Protein AF-A0A2V9P2R3-F1 (afdb_monomer)

pLDDT: mean 75.1, std 14.12, range [46.5, 95.5]

Secondary structure (DSSP, 8-state):
----TT-GGGPPP------------EEEEEEEEEEEEPPSSSPPPEEEEEEEEEEEEEEETTEEEEEEES--GGG----------SSSPPPPPP--

Solvent-accessible surface area (backbone atoms only — not comparable to full-atom values): 6810 Å² total; per-residue (Å²): 141,79,86,67,94,77,57,68,89,75,58,76,86,89,74,86,79,68,90,80,74,82,68,87,43,69,48,78,51,74,50,73,50,76,49,74,53,78,57,94,59,104,56,77,77,46,77,49,72,51,62,35,33,39,37,38,37,40,82,43,102,89,40,73,48,78,49,73,41,72,72,79,71,80,81,69,83,79,62,89,75,77,78,73,91,57,98,65,83,89,83,74,83,84,82,130

Foldseek 3Di:
DDDDPPPCVPDDDDPDPPDPDDPQQKDKFKDKDKDWDDDPDPDDIDIDMDIWIKIWGCPDPVDIDIDIGPDCPVPPVPDPPPPPPDPDDDDDPDDD

Structure (mmCIF, N/CA/C/O backbone):
data_AF-A0A2V9P2R3-F1
#
_entry.id   AF-A0A2V9P2R3-F1
#
loop_
_atom_site.group_PDB
_atom_site.id
_atom_site.type_symbol
_atom_site.label_atom_id
_atom_site.label_alt_id
_atom_site.label_comp_id
_atom_site.label_asym_id
_atom_site.label_entity_id
_atom_site.label_seq_id
_atom_site.pdbx_PDB_ins_code
_atom_site.Cartn_x
_atom_site.Cartn_y
_atom_site.Cartn_z
_atom_site.occupancy
_atom_site.B_iso_or_equiv
_atom_site.auth_seq_id
_atom_site.auth_comp_id
_atom_site.auth_asym_id
_atom_site.auth_atom_id
_atom_site.pdbx_PDB_model_num
ATOM 1 N N . MET A 1 1 ? -45.660 -6.587 -9.286 1.00 46.50 1 MET A N 1
ATOM 2 C CA . MET A 1 1 ? -44.719 -7.031 -8.240 1.00 46.50 1 MET A CA 1
ATOM 3 C C . MET A 1 1 ? -43.384 -6.423 -8.609 1.00 46.50 1 MET A C 1
ATOM 5 O O . MET A 1 1 ? -42.690 -7.006 -9.416 1.00 46.50 1 MET A O 1
ATOM 9 N N . ASP A 1 2 ? -43.088 -5.232 -8.098 1.00 50.72 2 ASP A N 1
ATOM 10 C CA . ASP A 1 2 ? -41.812 -4.552 -8.338 1.00 50.72 2 ASP A CA 1
ATOM 11 C C . ASP A 1 2 ? -41.430 -3.838 -7.045 1.00 50.72 2 ASP A C 1
ATOM 13 O O . ASP A 1 2 ? -41.870 -2.725 -6.765 1.00 50.72 2 ASP A O 1
ATOM 17 N N . SER A 1 3 ? -40.686 -4.529 -6.186 1.00 57.97 3 SER A N 1
ATOM 18 C CA . SER A 1 3 ? -40.041 -3.902 -5.038 1.00 57.97 3 SER A CA 1
ATOM 19 C C . SER A 1 3 ? -38.641 -3.490 -5.471 1.00 57.97 3 SER A C 1
ATOM 21 O O . SER A 1 3 ? -37.690 -4.261 -5.354 1.00 57.97 3 SER A O 1
ATOM 23 N N . PHE A 1 4 ? -38.527 -2.285 -6.022 1.00 62.09 4 PHE A N 1
ATOM 24 C CA . PHE A 1 4 ? -37.230 -1.674 -6.281 1.00 62.09 4 PHE A CA 1
ATOM 25 C C . PHE A 1 4 ? -36.508 -1.429 -4.947 1.00 62.09 4 PHE A C 1
ATOM 27 O O . PHE A 1 4 ? -37.086 -0.888 -4.006 1.00 62.09 4 PHE A O 1
ATOM 34 N N . LEU A 1 5 ? -35.234 -1.824 -4.880 1.00 61.94 5 LEU A N 1
ATOM 35 C CA . LEU A 1 5 ? -34.356 -1.834 -3.696 1.00 61.94 5 LEU A CA 1
ATOM 36 C C . LEU A 1 5 ? -34.062 -0.452 -3.061 1.00 61.94 5 LEU A C 1
ATOM 38 O O . LEU A 1 5 ? -33.219 -0.359 -2.174 1.00 61.94 5 LEU A O 1
ATOM 42 N N . TYR A 1 6 ? -34.729 0.619 -3.494 1.00 62.19 6 TYR A N 1
ATOM 43 C CA . TYR A 1 6 ? -34.444 1.995 -3.070 1.00 62.19 6 TYR A CA 1
ATOM 44 C C . TYR A 1 6 ? -35.374 2.526 -1.970 1.00 62.19 6 TYR A C 1
ATOM 46 O O . TYR A 1 6 ? -35.120 3.599 -1.425 1.00 62.19 6 TYR A O 1
ATOM 54 N N . ASP A 1 7 ? -36.434 1.797 -1.612 1.00 71.25 7 ASP A N 1
ATOM 55 C CA . ASP A 1 7 ? -37.347 2.211 -0.545 1.00 71.25 7 ASP A CA 1
ATOM 56 C C . ASP A 1 7 ? -36.850 1.731 0.830 1.00 71.25 7 ASP A C 1
ATOM 58 O O . ASP A 1 7 ? -37.241 0.677 1.338 1.00 71.25 7 ASP A O 1
ATOM 62 N N . LEU A 1 8 ? -35.973 2.532 1.444 1.00 70.31 8 LEU A N 1
ATOM 63 C CA . LEU A 1 8 ? -35.438 2.284 2.789 1.00 70.31 8 LEU A CA 1
ATOM 64 C C . LEU A 1 8 ? -36.532 2.230 3.871 1.00 70.31 8 LEU A C 1
ATOM 66 O O . LEU A 1 8 ? -36.287 1.683 4.943 1.00 70.31 8 LEU A O 1
ATOM 70 N N . SER A 1 9 ? -37.743 2.741 3.608 1.00 76.06 9 SER A N 1
ATOM 71 C CA . SER A 1 9 ? -38.854 2.697 4.570 1.00 76.06 9 SER A CA 1
ATOM 72 C C . SER A 1 9 ? -39.434 1.290 4.763 1.00 76.06 9 SER A C 1
ATOM 74 O O . SER A 1 9 ? -40.041 1.005 5.794 1.00 76.06 9 SER A O 1
ATOM 76 N N . ARG A 1 10 ? -39.208 0.392 3.794 1.00 73.88 10 ARG A N 1
ATOM 77 C CA . ARG A 1 10 ? -39.589 -1.029 3.857 1.00 73.88 10 ARG A CA 1
ATOM 78 C C . ARG A 1 10 ? -38.435 -1.941 4.265 1.00 73.88 10 ARG A C 1
ATOM 80 O O . ARG A 1 10 ? -38.622 -3.155 4.341 1.00 73.88 10 ARG A O 1
ATOM 87 N N . ALA A 1 11 ? -37.247 -1.386 4.503 1.00 76.75 11 ALA A N 1
ATOM 88 C CA . ALA A 1 11 ? -36.108 -2.167 4.953 1.00 76.75 11 ALA A CA 1
ATOM 89 C C . ALA A 1 11 ? -36.372 -2.710 6.370 1.00 76.75 11 ALA A C 1
ATOM 91 O O . ALA A 1 11 ? -36.753 -1.976 7.281 1.00 76.75 11 ALA A O 1
ATOM 92 N N . GLY A 1 12 ? -36.196 -4.020 6.552 1.00 80.00 12 GLY A N 1
ATOM 93 C CA . GLY A 1 12 ? -36.350 -4.674 7.850 1.00 80.00 12 GLY A CA 1
ATOM 94 C C . GLY A 1 12 ? -35.237 -4.299 8.833 1.00 80.00 12 GLY A C 1
ATOM 95 O O . GLY A 1 12 ? -34.148 -3.875 8.445 1.00 80.00 12 GLY A O 1
ATOM 96 N N . ARG A 1 13 ? -35.491 -4.486 10.132 1.00 77.62 13 ARG A N 1
ATOM 97 C CA . ARG A 1 13 ? -34.478 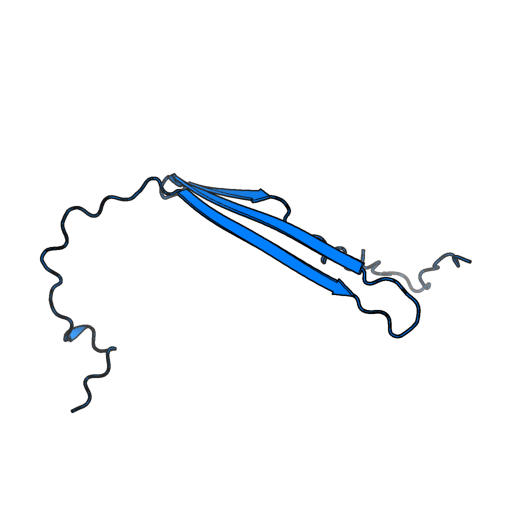-4.278 11.173 1.00 77.62 13 ARG A CA 1
ATOM 98 C C . ARG A 1 13 ? -33.427 -5.386 11.103 1.00 77.62 13 ARG A C 1
ATOM 100 O O . ARG A 1 13 ? -33.756 -6.557 11.268 1.00 77.62 13 ARG A O 1
ATOM 107 N N . LEU A 1 14 ? -32.164 -5.011 10.920 1.00 81.44 14 LEU A N 1
ATOM 108 C CA . LEU A 1 14 ? -31.039 -5.939 10.997 1.00 81.44 14 LEU A CA 1
ATOM 109 C C . LEU A 1 14 ? -30.818 -6.342 12.466 1.00 81.44 14 LEU A C 1
ATOM 111 O O . LEU A 1 14 ? -30.450 -5.516 13.300 1.00 81.44 14 LEU A O 1
ATOM 115 N N . THR A 1 15 ? -31.093 -7.601 12.800 1.00 82.12 15 THR A N 1
ATOM 116 C CA . THR A 1 15 ? -30.924 -8.174 14.146 1.00 82.12 15 THR A CA 1
ATOM 117 C C . THR A 1 15 ? -29.926 -9.327 14.103 1.00 82.12 15 THR A C 1
ATOM 119 O O . THR A 1 15 ? -29.889 -10.054 13.116 1.00 82.12 15 THR A O 1
ATOM 122 N N . GLY A 1 16 ? -29.144 -9.526 15.168 1.00 79.56 16 GLY A N 1
ATOM 123 C CA . GLY A 1 16 ? -28.161 -10.619 15.244 1.00 79.56 16 GLY A CA 1
ATOM 124 C C . GLY A 1 16 ? -26.764 -10.271 14.723 1.00 79.56 16 GLY A C 1
ATOM 125 O O . GLY A 1 16 ? -25.894 -11.137 14.694 1.00 79.56 16 GLY A O 1
ATOM 126 N N . VAL A 1 17 ? -26.518 -9.010 14.355 1.00 76.12 17 VAL A N 1
ATOM 127 C CA . VAL A 1 17 ? -25.151 -8.504 14.181 1.00 76.12 17 VAL A CA 1
ATOM 128 C C . VAL A 1 17 ? -24.576 -8.308 15.581 1.00 76.12 17 VAL A C 1
ATOM 130 O O . VAL A 1 17 ? -25.014 -7.418 16.307 1.00 76.12 17 VAL A O 1
ATOM 133 N N . GLY A 1 18 ? -23.685 -9.213 15.987 1.00 75.81 18 GLY A N 1
ATOM 134 C CA . GLY A 1 18 ? -22.942 -9.115 17.244 1.00 75.81 18 GLY A CA 1
ATOM 135 C C . GLY A 1 18 ? -21.911 -7.984 17.216 1.00 75.81 18 GLY A C 1
ATOM 136 O O . GLY A 1 18 ? -21.920 -7.150 16.311 1.00 75.81 18 GLY A O 1
ATOM 137 N N . ASP A 1 19 ? -21.002 -7.969 18.190 1.00 77.62 19 ASP A N 1
ATOM 138 C CA . ASP A 1 19 ? -19.945 -6.957 18.264 1.00 77.62 19 ASP A CA 1
ATOM 139 C C . ASP A 1 19 ? -19.120 -6.917 16.972 1.00 77.62 19 ASP A C 1
ATOM 141 O O . ASP A 1 19 ? -18.353 -7.832 16.656 1.00 77.62 19 ASP A O 1
ATOM 145 N N . VAL A 1 20 ? -19.281 -5.831 16.215 1.00 73.31 20 VAL A N 1
ATOM 146 C CA . VAL A 1 20 ? -18.486 -5.564 15.019 1.00 73.31 20 VAL A CA 1
ATOM 147 C C . VAL A 1 20 ? -17.101 -5.143 15.483 1.00 73.31 20 VAL A C 1
ATOM 149 O O . VAL A 1 20 ? -16.870 -3.999 15.872 1.00 73.31 20 VAL A O 1
ATOM 152 N N . GLN A 1 21 ? -16.165 -6.085 15.464 1.00 73.69 21 GLN A N 1
ATOM 153 C CA . GLN A 1 21 ? -14.779 -5.803 15.806 1.00 73.69 21 GLN A CA 1
ATOM 154 C C . GLN A 1 21 ? -14.118 -5.075 14.639 1.00 73.69 21 GLN A C 1
ATOM 156 O O . GLN A 1 21 ? -13.900 -5.644 13.567 1.00 73.69 21 GLN A O 1
ATOM 161 N N . GLN A 1 22 ? -13.782 -3.804 14.850 1.00 71.62 22 GLN A N 1
ATOM 162 C CA . GLN A 1 22 ? -12.896 -3.087 13.946 1.00 71.62 22 GLN A CA 1
ATOM 163 C C . GLN A 1 22 ? -11.543 -3.812 13.957 1.00 71.62 22 GLN A C 1
ATOM 165 O O . GLN A 1 22 ? -10.860 -3.860 14.978 1.00 71.62 22 GLN A O 1
ATOM 170 N N . GLY A 1 23 ? -11.184 -4.438 12.832 1.00 77.81 23 GLY A N 1
ATOM 171 C CA . GLY A 1 23 ? -9.888 -5.097 12.676 1.00 77.81 23 GLY A CA 1
ATOM 172 C C . GLY A 1 23 ? -8.721 -4.111 12.824 1.00 77.81 23 GLY A C 1
ATOM 173 O O . GLY A 1 23 ? -8.909 -2.913 13.016 1.00 77.81 23 GLY A O 1
ATOM 174 N N . LYS A 1 24 ? -7.484 -4.587 12.653 1.00 86.19 24 LYS A N 1
ATOM 175 C CA . LYS A 1 24 ? -6.254 -3.788 12.858 1.00 86.19 24 LYS A CA 1
ATOM 176 C C . LYS A 1 24 ? -6.079 -2.586 11.909 1.00 86.19 24 LYS A C 1
ATOM 178 O O . LYS A 1 24 ? -5.084 -1.878 12.012 1.00 86.19 24 LYS A O 1
ATOM 183 N N . GLY A 1 25 ? -7.007 -2.379 10.974 1.00 89.38 25 GLY A N 1
ATOM 184 C CA . GLY A 1 25 ? -6.970 -1.270 10.024 1.00 89.38 25 GLY A CA 1
ATOM 185 C C . GLY A 1 25 ? -5.836 -1.367 9.006 1.00 89.38 25 GLY A C 1
ATOM 186 O O . GLY A 1 25 ? -5.427 -0.332 8.493 1.00 89.38 25 GLY A O 1
ATOM 187 N N . ILE A 1 26 ? -5.313 -2.570 8.753 1.00 93.75 26 ILE A N 1
ATOM 188 C CA . ILE A 1 26 ? -4.223 -2.819 7.804 1.00 93.75 26 ILE A CA 1
ATOM 189 C C . ILE A 1 26 ? -4.809 -3.435 6.535 1.00 93.75 26 ILE A C 1
ATOM 191 O O . ILE A 1 26 ? -5.524 -4.435 6.609 1.00 93.75 26 ILE A O 1
ATOM 195 N N . GLU A 1 27 ? -4.473 -2.853 5.392 1.00 94.00 27 GLU A N 1
ATOM 196 C CA . GLU A 1 27 ? -4.830 -3.312 4.053 1.00 94.00 27 GLU A CA 1
ATOM 197 C C . GLU A 1 27 ? -3.555 -3.411 3.210 1.00 94.00 27 GLU A C 1
ATOM 199 O O . GLU A 1 27 ? -2.658 -2.575 3.331 1.00 94.00 27 GLU A O 1
ATOM 204 N N . ILE A 1 28 ? -3.440 -4.474 2.414 1.00 94.81 28 ILE A N 1
ATOM 205 C CA . ILE A 1 28 ? -2.265 -4.759 1.586 1.00 94.81 28 ILE A CA 1
ATOM 206 C C . ILE A 1 28 ? -2.751 -5.045 0.169 1.00 94.81 28 ILE A C 1
ATOM 208 O O . ILE A 1 28 ? -3.526 -5.978 -0.042 1.00 94.81 28 ILE A O 1
ATOM 212 N N . THR A 1 29 ? -2.234 -4.286 -0.789 1.00 94.94 29 THR A N 1
ATOM 213 C CA . THR A 1 29 ? -2.644 -4.314 -2.194 1.00 94.94 29 THR A CA 1
ATOM 214 C C . THR A 1 29 ? -1.415 -4.543 -3.077 1.00 94.94 29 THR A C 1
ATOM 216 O O . THR A 1 29 ? -0.785 -3.582 -3.519 1.00 94.94 29 THR A O 1
ATOM 219 N N . PRO A 1 30 ? -1.001 -5.802 -3.309 1.00 93.94 30 PRO A N 1
ATOM 220 C CA . PRO A 1 30 ? 0.124 -6.118 -4.185 1.00 93.94 30 PRO A CA 1
ATOM 221 C C . PRO A 1 30 ? -0.288 -6.085 -5.664 1.00 93.94 30 PRO A C 1
ATOM 223 O O . PRO A 1 30 ? -1.429 -6.395 -6.007 1.00 93.94 30 PRO A O 1
ATOM 226 N N . TYR A 1 31 ? 0.655 -5.787 -6.558 1.00 89.25 31 TYR A N 1
ATOM 227 C CA . TYR A 1 31 ? 0.455 -5.878 -8.003 1.00 89.25 31 TYR A CA 1
ATOM 228 C C . TYR A 1 31 ? 1.701 -6.383 -8.739 1.00 89.25 31 TYR A C 1
ATOM 230 O O . TYR A 1 31 ? 2.835 -6.266 -8.273 1.00 89.25 31 TYR A O 1
ATOM 238 N N . ALA A 1 32 ? 1.478 -6.934 -9.929 1.00 91.06 32 ALA A N 1
ATOM 239 C CA . ALA A 1 32 ? 2.523 -7.332 -10.860 1.00 91.06 32 ALA A CA 1
ATOM 240 C C . ALA A 1 32 ? 2.065 -7.062 -12.296 1.00 91.06 32 ALA A C 1
ATOM 242 O O . ALA A 1 32 ? 0.898 -7.267 -12.629 1.00 91.06 32 ALA A O 1
ATOM 243 N N . THR A 1 33 ? 2.980 -6.618 -13.150 1.00 88.19 33 THR A N 1
ATOM 244 C CA . THR A 1 33 ? 2.742 -6.354 -14.569 1.00 88.19 33 THR A CA 1
ATOM 245 C C . THR A 1 33 ? 3.790 -7.071 -15.415 1.00 88.19 33 THR A C 1
ATOM 247 O O . THR A 1 33 ? 4.924 -7.298 -14.989 1.00 88.19 33 THR A O 1
ATOM 250 N N . GLY A 1 34 ? 3.405 -7.460 -16.628 1.00 88.94 34 GLY A N 1
ATOM 251 C CA . GLY A 1 34 ? 4.279 -8.129 -17.586 1.00 88.94 34 GLY A CA 1
ATOM 252 C C . GLY A 1 34 ? 3.976 -7.656 -19.000 1.00 88.94 34 GLY A C 1
ATOM 253 O O . GLY A 1 34 ? 2.817 -7.555 -19.392 1.00 88.94 34 GLY A O 1
ATOM 254 N N . GLN A 1 35 ? 5.018 -7.366 -19.770 1.00 84.56 35 GLN A N 1
ATOM 255 C CA . GLN A 1 35 ? 4.951 -6.903 -21.148 1.00 84.56 35 GLN A CA 1
ATOM 256 C C . GLN A 1 35 ? 5.881 -7.742 -22.024 1.00 84.56 35 GLN A C 1
ATOM 258 O O . GLN A 1 35 ? 6.998 -8.097 -21.645 1.00 84.56 35 GLN A O 1
ATOM 263 N N . THR A 1 36 ? 5.430 -8.041 -23.239 1.00 83.06 36 THR A N 1
ATOM 264 C CA . THR A 1 36 ? 6.256 -8.685 -24.259 1.00 83.06 36 THR A CA 1
ATOM 265 C C . THR A 1 36 ? 6.278 -7.808 -25.500 1.00 83.06 36 THR A C 1
ATOM 267 O O . THR A 1 36 ? 5.230 -7.419 -26.008 1.00 83.06 36 THR A O 1
ATOM 270 N N . LYS A 1 37 ? 7.479 -7.476 -25.978 1.00 79.06 37 LYS A N 1
ATOM 271 C CA . LYS A 1 37 ? 7.661 -6.754 -27.239 1.00 79.06 37 LYS A CA 1
ATOM 272 C C . LYS A 1 37 ? 8.111 -7.757 -28.291 1.00 79.06 37 LYS A C 1
ATOM 274 O O . LYS A 1 37 ? 9.139 -8.418 -28.128 1.00 79.06 37 LYS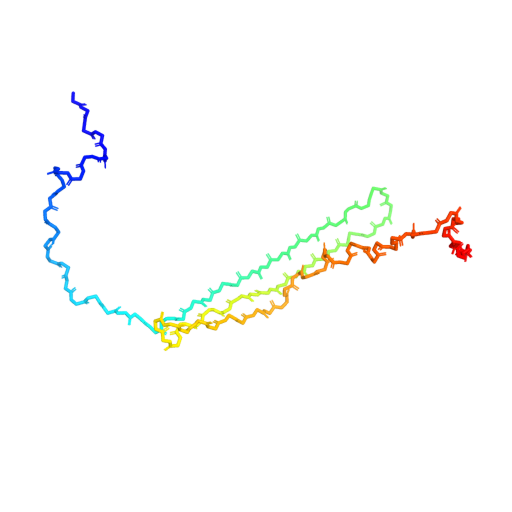 A O 1
ATOM 279 N N . GLN A 1 38 ? 7.309 -7.897 -29.341 1.00 70.88 38 GLN A N 1
ATOM 280 C CA . GLN A 1 38 ? 7.628 -8.733 -30.488 1.00 70.88 38 GLN A CA 1
ATOM 281 C C . GLN A 1 38 ? 8.075 -7.836 -31.640 1.00 70.88 38 GLN A C 1
ATOM 283 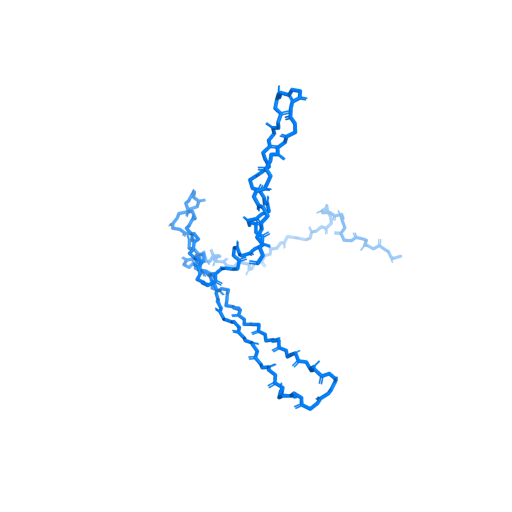O O . GLN A 1 38 ? 7.319 -6.982 -32.096 1.00 70.88 38 GLN A O 1
ATOM 288 N N . PHE A 1 39 ? 9.309 -8.030 -32.095 1.00 67.69 39 PHE A N 1
ATOM 289 C CA . PHE A 1 39 ? 9.816 -7.391 -33.303 1.00 67.69 39 PHE A CA 1
ATOM 290 C C . PHE A 1 39 ? 9.474 -8.286 -34.499 1.00 67.69 39 PHE A C 1
ATOM 292 O O . PHE A 1 39 ? 9.783 -9.477 -34.489 1.00 67.69 39 PHE A O 1
ATOM 299 N N . TYR A 1 40 ? 8.817 -7.739 -35.523 1.00 61.34 40 TYR A N 1
ATOM 300 C CA . TYR A 1 40 ? 8.625 -8.440 -36.794 1.00 61.34 40 TYR A CA 1
ATOM 301 C C . TYR A 1 40 ? 9.925 -8.330 -37.607 1.00 61.34 40 TYR A C 1
ATOM 303 O O . TYR A 1 40 ? 10.209 -7.300 -38.209 1.00 61.34 40 TYR A O 1
ATOM 311 N N . GLY A 1 41 ? 10.752 -9.375 -37.539 1.00 69.25 41 GLY A N 1
ATOM 312 C CA . GLY A 1 41 ? 12.114 -9.443 -38.085 1.00 69.25 41 GLY A CA 1
ATOM 313 C C . GLY A 1 41 ? 13.001 -10.309 -37.185 1.00 69.25 41 GLY A C 1
ATOM 314 O O . GLY A 1 41 ? 12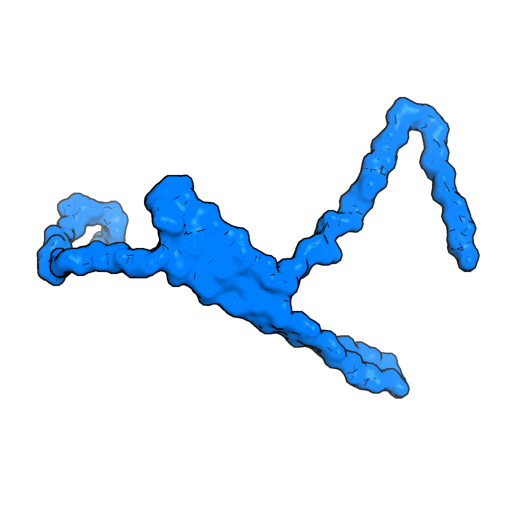.556 -10.701 -36.112 1.00 69.25 41 GLY A O 1
ATOM 315 N N . ALA A 1 42 ? 14.237 -10.619 -37.590 1.00 64.44 42 ALA A N 1
ATOM 316 C CA . ALA A 1 42 ? 15.174 -11.521 -36.890 1.00 64.44 42 ALA A CA 1
ATOM 317 C C . ALA A 1 42 ? 15.690 -11.014 -35.512 1.00 64.44 42 ALA A C 1
ATOM 319 O O . ALA A 1 42 ? 16.849 -11.222 -35.161 1.00 64.44 42 ALA A O 1
ATOM 320 N N . GLY A 1 43 ? 14.859 -10.311 -34.739 1.00 62.69 43 GLY A N 1
ATOM 321 C CA . GLY A 1 43 ? 15.145 -9.830 -33.391 1.00 62.69 43 GLY A CA 1
ATOM 322 C C . GLY A 1 43 ? 14.617 -10.779 -32.314 1.00 62.69 43 GLY A C 1
ATOM 323 O O . GLY A 1 43 ? 13.577 -11.419 -32.476 1.00 62.69 43 GLY A O 1
ATOM 324 N N . SER A 1 44 ? 15.331 -10.862 -31.191 1.00 66.31 44 SER A N 1
ATOM 325 C CA . SER A 1 44 ? 14.927 -11.665 -30.036 1.00 66.31 44 SER A CA 1
ATOM 326 C C . SER A 1 44 ? 13.708 -11.065 -29.322 1.00 66.31 44 SER A C 1
ATOM 328 O O . SER A 1 44 ? 13.525 -9.849 -29.242 1.00 66.31 44 SER A O 1
ATOM 330 N N . ARG A 1 45 ? 12.845 -11.939 -28.791 1.00 72.19 45 ARG A N 1
ATOM 331 C CA . ARG A 1 45 ? 11.680 -11.551 -27.986 1.00 72.19 45 ARG A CA 1
ATOM 332 C C . ARG A 1 45 ? 12.154 -10.932 -26.671 1.00 72.19 45 ARG A C 1
ATOM 334 O O . ARG A 1 45 ? 12.798 -11.613 -25.878 1.00 72.19 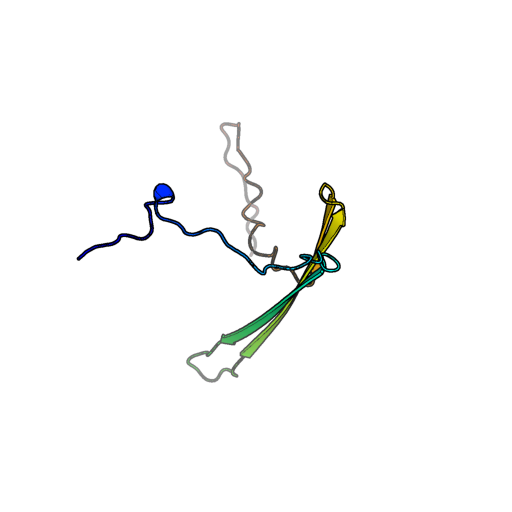45 ARG A O 1
ATOM 341 N N . ALA A 1 46 ? 11.799 -9.673 -26.422 1.00 76.00 46 ALA A N 1
ATOM 342 C CA . ALA A 1 46 ? 12.091 -9.007 -25.157 1.00 76.00 46 ALA A CA 1
ATOM 343 C C . ALA A 1 46 ? 10.906 -9.155 -24.189 1.00 76.00 46 ALA A C 1
ATOM 345 O O . ALA A 1 46 ? 9.749 -8.920 -24.560 1.00 76.00 46 ALA A O 1
ATOM 346 N N . TRP A 1 47 ? 11.202 -9.535 -22.947 1.00 80.38 47 TRP A N 1
ATOM 347 C CA . TRP A 1 47 ? 10.247 -9.580 -21.841 1.00 80.38 47 TRP A CA 1
ATOM 348 C C . TRP A 1 47 ? 10.597 -8.486 -20.830 1.00 80.38 47 TRP A C 1
ATOM 350 O O . TRP A 1 47 ? 11.767 -8.289 -20.508 1.00 80.38 47 TRP A O 1
ATOM 360 N N . GLN A 1 48 ? 9.590 -7.750 -20.376 1.00 82.44 48 GLN A N 1
ATOM 361 C CA . GLN A 1 48 ? 9.684 -6.743 -19.322 1.00 82.44 48 GLN A CA 1
ATOM 362 C C . GLN A 1 48 ? 8.620 -7.068 -18.276 1.00 82.44 48 GLN A C 1
ATOM 364 O O . GLN A 1 48 ? 7.512 -7.456 -18.632 1.00 82.44 48 GLN A O 1
ATOM 369 N N . GLY A 1 49 ? 8.927 -6.900 -16.997 1.00 84.56 49 GLY A N 1
ATOM 370 C CA . GLY A 1 49 ? 7.953 -7.066 -15.926 1.00 84.56 49 GLY A CA 1
ATOM 371 C C . GLY A 1 49 ? 8.250 -6.120 -14.775 1.00 84.56 49 GLY A C 1
ATOM 372 O O . GLY A 1 49 ? 9.398 -5.717 -14.590 1.00 84.56 49 GLY A O 1
ATOM 373 N N . ALA A 1 50 ? 7.216 -5.768 -14.021 1.00 84.81 50 ALA A N 1
ATOM 374 C CA . ALA A 1 50 ? 7.325 -4.979 -12.803 1.00 84.81 50 ALA A CA 1
ATOM 375 C C . ALA A 1 50 ? 6.459 -5.600 -11.704 1.00 84.81 50 ALA A C 1
ATOM 377 O O . ALA A 1 50 ? 5.473 -6.282 -11.973 1.00 84.81 50 ALA A O 1
ATOM 378 N N . VAL A 1 51 ? 6.836 -5.373 -10.453 1.00 89.50 51 VAL A N 1
ATOM 379 C CA . VAL A 1 51 ? 6.067 -5.783 -9.275 1.00 89.50 51 VAL A CA 1
ATOM 380 C C . VAL A 1 51 ? 6.041 -4.624 -8.306 1.00 89.50 51 VAL A C 1
ATOM 382 O O . VAL A 1 51 ? 7.025 -3.898 -8.214 1.00 89.50 51 VAL A O 1
ATOM 385 N N . GLY A 1 52 ? 4.964 -4.468 -7.557 1.00 90.75 52 GLY A N 1
ATOM 386 C CA . GLY A 1 52 ? 4.858 -3.434 -6.543 1.00 90.75 52 GLY A CA 1
ATOM 387 C C . GLY A 1 52 ? 3.691 -3.689 -5.615 1.00 90.75 52 GLY A C 1
ATOM 388 O O . GLY A 1 52 ? 3.108 -4.775 -5.592 1.00 90.75 52 GLY A O 1
ATOM 389 N N . GLY A 1 53 ? 3.368 -2.691 -4.813 1.00 92.44 53 GLY A N 1
ATOM 390 C CA . GLY A 1 53 ? 2.213 -2.786 -3.945 1.00 92.44 53 GLY A CA 1
ATOM 391 C C . GLY A 1 53 ? 2.047 -1.587 -3.042 1.00 92.44 53 GLY A C 1
ATOM 392 O O . GLY A 1 53 ? 2.922 -0.727 -2.936 1.00 92.44 53 GLY A O 1
ATOM 393 N N . GLU A 1 54 ? 0.905 -1.572 -2.379 1.00 93.88 54 GLU A N 1
ATOM 394 C CA . GLU A 1 54 ? 0.518 -0.561 -1.415 1.00 93.88 54 GLU A CA 1
ATOM 395 C C . GLU A 1 54 ? 0.161 -1.216 -0.082 1.00 93.88 54 GLU A C 1
ATOM 397 O O . GLU A 1 54 ? -0.424 -2.299 -0.034 1.00 93.88 54 GLU A O 1
ATOM 402 N N . VAL A 1 55 ? 0.531 -0.555 1.008 1.00 95.25 55 VAL A N 1
ATOM 403 C CA . VAL A 1 55 ? 0.099 -0.888 2.360 1.00 95.25 55 VAL A CA 1
ATOM 404 C C . VAL A 1 55 ? -0.597 0.331 2.942 1.00 95.25 55 VAL A C 1
ATOM 406 O O . VAL A 1 55 ? 0.013 1.389 3.102 1.00 95.25 55 VAL A O 1
ATOM 409 N N . THR A 1 56 ? -1.863 0.171 3.307 1.00 95.50 56 THR A N 1
ATOM 410 C CA . THR A 1 56 ? -2.641 1.188 4.012 1.00 95.50 56 THR A CA 1
ATOM 411 C C . THR A 1 56 ? -2.785 0.782 5.470 1.00 95.50 56 THR A C 1
ATOM 413 O O . THR A 1 56 ? -3.226 -0.325 5.777 1.00 95.50 56 THR A O 1
ATOM 416 N N . TRP A 1 57 ? -2.454 1.684 6.391 1.00 94.88 57 TRP A N 1
ATOM 417 C CA . TRP A 1 57 ? -2.634 1.469 7.822 1.00 94.88 57 TRP A CA 1
ATOM 418 C C . TRP A 1 57 ? -3.398 2.624 8.471 1.00 94.88 57 TRP A C 1
ATOM 420 O O . TRP A 1 57 ? -2.935 3.762 8.528 1.00 94.88 57 TRP A O 1
ATOM 430 N N . LYS A 1 58 ? -4.583 2.314 8.999 1.00 94.06 58 LYS A N 1
ATOM 431 C CA . LYS A 1 58 ? -5.436 3.213 9.782 1.00 94.06 58 LYS A CA 1
ATOM 432 C C . LYS A 1 58 ? -4.994 3.176 11.247 1.00 94.06 58 LYS A C 1
ATOM 434 O O . LYS A 1 58 ? -5.481 2.356 12.021 1.00 94.06 58 LYS A O 1
ATOM 439 N N . ILE A 1 59 ? -4.041 4.037 11.604 1.00 88.88 59 ILE A N 1
ATOM 440 C CA . ILE A 1 59 ? -3.468 4.124 12.958 1.00 88.88 59 ILE A CA 1
ATOM 441 C C . ILE A 1 59 ? -4.538 4.588 13.957 1.00 88.88 59 ILE A C 1
ATOM 443 O O . ILE A 1 59 ? -4.668 4.027 15.042 1.00 88.88 59 ILE A O 1
ATOM 447 N N . THR A 1 60 ? -5.333 5.590 13.575 1.00 87.88 60 THR A N 1
ATOM 448 C CA . THR A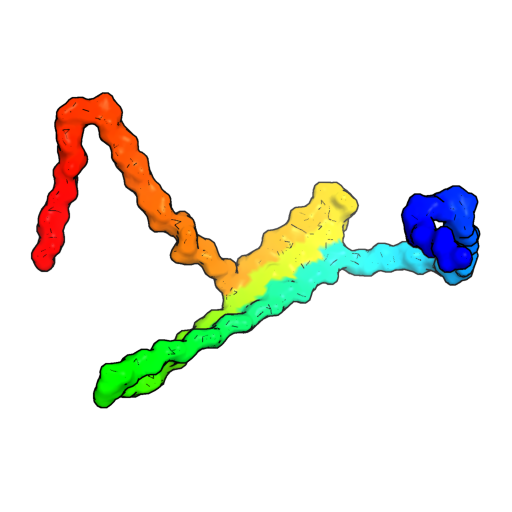 1 60 ? -6.519 6.047 14.314 1.00 87.88 60 THR A CA 1
ATOM 449 C C . THR A 1 60 ? -7.652 6.340 13.324 1.00 87.88 60 THR A C 1
ATOM 451 O O . THR A 1 60 ? -7.392 6.461 12.125 1.00 87.88 60 THR A O 1
ATOM 454 N N . PRO A 1 61 ? -8.912 6.518 13.772 1.00 84.94 61 PRO A N 1
ATOM 455 C CA . PRO A 1 61 ? -9.995 6.942 12.881 1.00 84.94 61 PRO A CA 1
ATOM 456 C C . PRO A 1 61 ? -9.729 8.267 12.147 1.00 84.94 61 PRO A C 1
ATOM 458 O O . PRO A 1 61 ? -10.372 8.524 11.134 1.00 84.94 61 PRO A O 1
ATOM 461 N N . GLN A 1 62 ? -8.800 9.099 12.640 1.00 90.62 62 GLN A N 1
ATOM 462 C CA . GLN A 1 62 ? -8.404 10.359 12.000 1.00 90.62 62 GLN A CA 1
ATOM 463 C C . GLN A 1 62 ? -7.038 10.307 11.292 1.00 90.62 62 GLN A C 1
ATOM 465 O O . GLN A 1 62 ? -6.672 11.283 10.642 1.00 90.62 62 GLN A O 1
ATOM 470 N N . LEU A 1 63 ? -6.272 9.215 11.409 1.00 90.75 63 LEU A N 1
ATOM 471 C CA . LEU A 1 63 ? -4.922 9.102 10.850 1.00 90.75 63 LEU A CA 1
ATOM 472 C C . LEU A 1 63 ? -4.769 7.823 10.030 1.00 90.75 63 LEU A C 1
ATOM 474 O O . LEU A 1 63 ? -4.812 6.710 10.561 1.00 90.75 63 LEU A O 1
ATOM 478 N N . VAL A 1 64 ? -4.513 8.009 8.738 1.00 95.12 64 VAL A N 1
ATOM 479 C CA . VAL A 1 64 ? -4.250 6.934 7.783 1.00 95.12 64 VAL A CA 1
ATOM 480 C C . VAL A 1 64 ? -2.878 7.150 7.160 1.00 95.12 64 VAL A C 1
ATOM 482 O O . VAL A 1 64 ? -2.593 8.223 6.636 1.00 95.12 64 VAL A O 1
ATOM 485 N N . THR A 1 65 ? -2.046 6.117 7.209 1.00 94.50 65 THR A N 1
ATOM 486 C CA . THR A 1 65 ? -0.734 6.076 6.563 1.00 94.50 65 THR A CA 1
ATOM 487 C C . THR A 1 65 ? -0.818 5.185 5.334 1.00 94.50 65 THR A C 1
ATOM 489 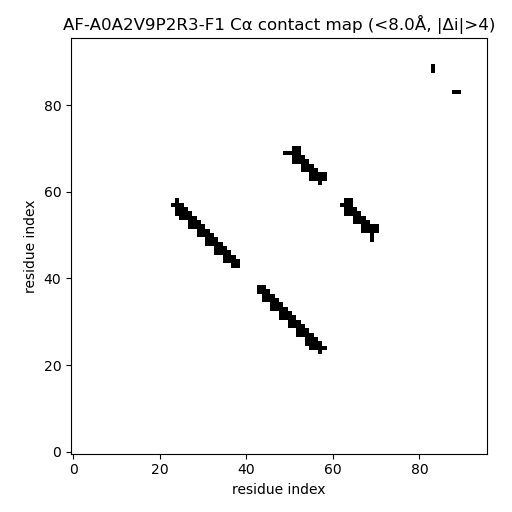O O . THR A 1 65 ? -1.342 4.075 5.415 1.00 94.50 65 THR A O 1
ATOM 492 N N . VAL A 1 66 ? -0.280 5.653 4.210 1.00 94.25 66 VAL A N 1
ATOM 493 C CA . VAL A 1 66 ? -0.172 4.883 2.966 1.00 94.25 66 VAL A CA 1
ATOM 494 C C . VAL A 1 66 ? 1.305 4.752 2.608 1.00 94.25 66 VAL A C 1
ATOM 496 O O . VAL A 1 66 ? 2.025 5.748 2.567 1.00 94.25 66 VAL A O 1
ATOM 499 N N . LEU A 1 67 ? 1.763 3.519 2.397 1.00 92.12 67 LEU A N 1
ATOM 500 C CA . LEU A 1 67 ? 3.127 3.180 2.002 1.00 92.12 67 LEU A CA 1
ATOM 501 C C . LEU A 1 67 ? 3.074 2.465 0.655 1.00 92.12 67 LEU A C 1
ATOM 503 O O . LEU A 1 67 ? 2.471 1.399 0.553 1.00 92.12 67 LEU A O 1
ATOM 507 N N . THR A 1 68 ? 3.737 3.011 -0.358 1.00 90.25 68 THR A N 1
ATOM 508 C CA . THR A 1 68 ? 3.729 2.445 -1.713 1.00 90.25 68 THR A CA 1
ATOM 509 C C . THR A 1 68 ? 5.142 2.039 -2.125 1.00 90.25 68 THR A C 1
ATOM 511 O O . THR A 1 68 ? 6.101 2.776 -1.902 1.00 90.25 68 THR A O 1
ATOM 514 N N . VAL A 1 69 ? 5.280 0.861 -2.736 1.00 86.31 69 VAL A N 1
ATOM 515 C CA . VAL A 1 69 ? 6.547 0.300 -3.230 1.00 86.31 69 VAL A CA 1
ATOM 516 C C . VAL A 1 69 ? 6.455 0.092 -4.741 1.00 86.31 69 VAL A C 1
ATOM 518 O O . VAL A 1 69 ? 5.440 -0.397 -5.238 1.00 86.31 69 VAL A O 1
ATOM 521 N N . ASN A 1 70 ? 7.526 0.449 -5.462 1.00 81.06 70 ASN A N 1
ATOM 522 C CA . ASN A 1 70 ? 7.649 0.353 -6.927 1.00 81.06 70 ASN A CA 1
ATOM 523 C C . ASN A 1 70 ? 6.551 1.074 -7.724 1.00 81.06 70 ASN A C 1
ATOM 525 O O . ASN A 1 70 ? 6.267 0.702 -8.853 1.00 81.06 70 ASN A O 1
ATOM 529 N N . THR A 1 71 ? 5.956 2.112 -7.140 1.00 64.38 71 THR A N 1
ATOM 530 C CA . THR A 1 71 ? 4.998 3.016 -7.788 1.00 64.38 71 THR A CA 1
ATOM 531 C C . THR A 1 71 ? 5.505 3.514 -9.147 1.00 64.38 71 THR A C 1
ATOM 533 O O . THR A 1 71 ? 6.623 4.020 -9.262 1.00 64.38 71 THR A O 1
ATOM 536 N N . ASP A 1 72 ? 4.685 3.364 -10.187 1.00 61.22 72 ASP A N 1
ATOM 537 C CA . ASP A 1 72 ? 4.993 3.820 -11.540 1.00 61.22 72 ASP A CA 1
ATOM 538 C C . ASP A 1 72 ? 4.713 5.323 -11.705 1.00 61.22 72 ASP A C 1
ATOM 540 O O . ASP A 1 72 ? 4.047 5.764 -12.633 1.00 61.22 72 ASP A O 1
ATOM 544 N N . PHE A 1 73 ? 5.322 6.169 -10.867 1.00 56.09 73 PHE A N 1
ATOM 545 C CA . PHE A 1 73 ? 5.326 7.630 -11.070 1.00 56.09 73 PHE A CA 1
ATOM 546 C C . PHE A 1 73 ? 5.989 8.082 -12.398 1.00 56.09 73 PHE A C 1
ATOM 548 O O . PHE A 1 73 ? 6.174 9.273 -12.634 1.00 56.09 73 PHE A O 1
ATOM 555 N N . ALA A 1 74 ? 6.349 7.152 -13.283 1.00 54.47 74 ALA A N 1
ATOM 556 C CA 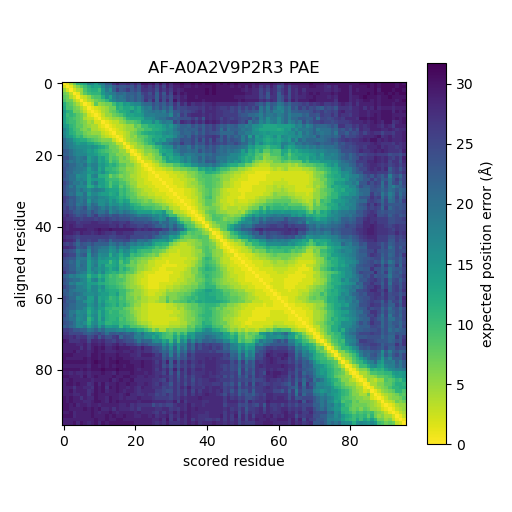. ALA A 1 74 ? 7.148 7.372 -14.477 1.00 54.47 74 ALA A CA 1
ATOM 557 C C . ALA A 1 74 ? 6.384 7.929 -15.697 1.00 54.47 74 ALA A C 1
ATOM 559 O O . ALA A 1 74 ? 6.979 8.017 -16.766 1.00 54.47 74 ALA A O 1
ATOM 560 N N . GLU A 1 75 ? 5.123 8.357 -15.575 1.00 54.28 75 GLU A N 1
ATOM 561 C CA . GLU A 1 75 ? 4.421 9.067 -16.666 1.00 54.28 75 GLU A CA 1
ATOM 562 C C . GLU A 1 75 ? 3.889 10.459 -16.281 1.00 54.28 75 GLU A C 1
ATOM 564 O O . GLU A 1 75 ? 2.955 10.988 -16.881 1.00 54.28 75 GLU A O 1
ATOM 569 N N . THR A 1 76 ? 4.528 11.139 -15.324 1.00 50.06 76 THR A N 1
ATOM 570 C CA . THR A 1 76 ? 4.471 12.613 -15.263 1.00 50.06 76 THR A CA 1
ATOM 571 C C . THR A 1 76 ? 5.845 13.214 -14.967 1.00 50.06 76 THR A C 1
ATOM 573 O O . THR A 1 76 ? 6.066 13.893 -13.974 1.00 50.06 76 THR A O 1
ATOM 576 N N . GLU A 1 77 ? 6.771 13.028 -15.905 1.00 49.66 77 GLU A N 1
ATOM 577 C CA . GLU A 1 77 ? 7.612 14.141 -16.361 1.00 49.66 77 GLU A CA 1
ATOM 578 C C . GLU A 1 77 ? 7.056 14.617 -17.714 1.00 49.66 77 GLU A C 1
ATOM 580 O O . GLU A 1 77 ? 7.690 14.466 -18.752 1.00 49.66 77 GLU A O 1
ATOM 585 N N . VAL A 1 78 ? 5.824 15.140 -17.745 1.00 52.66 78 VAL A N 1
ATOM 586 C CA . VAL A 1 78 ? 5.317 15.794 -18.963 1.00 52.66 78 VAL A CA 1
ATOM 587 C C . VAL A 1 78 ? 5.687 17.266 -18.888 1.00 52.66 78 VAL A C 1
ATOM 589 O O . VAL A 1 78 ? 4.925 18.092 -18.393 1.00 52.66 78 VAL A O 1
ATOM 592 N N . ASP A 1 79 ? 6.902 17.521 -19.370 1.00 53.72 79 ASP A N 1
ATOM 593 C CA . ASP A 1 79 ? 7.482 18.797 -19.761 1.00 53.72 79 ASP A CA 1
ATOM 594 C C . ASP A 1 79 ? 7.502 19.876 -18.673 1.00 53.72 79 ASP A C 1
ATOM 596 O O . ASP A 1 79 ? 6.476 20.434 -18.280 1.00 53.72 79 ASP A O 1
ATOM 600 N N . THR A 1 80 ? 8.700 20.327 -18.289 1.00 52.06 80 THR A N 1
ATOM 601 C CA . THR A 1 80 ? 8.854 21.714 -17.835 1.00 52.06 80 THR A CA 1
ATOM 602 C C . THR A 1 80 ? 8.330 22.603 -18.964 1.00 52.06 80 THR A C 1
ATOM 604 O O . THR A 1 80 ? 9.067 22.935 -19.892 1.00 52.06 80 THR A O 1
ATOM 607 N N . ARG A 1 81 ? 7.036 22.949 -18.942 1.00 51.97 81 ARG A N 1
ATOM 608 C CA . ARG A 1 81 ? 6.427 23.877 -19.893 1.00 51.97 81 ARG A CA 1
ATOM 609 C C . ARG A 1 81 ? 7.144 25.200 -19.704 1.00 51.97 81 ARG A C 1
ATOM 611 O O . ARG A 1 81 ? 6.842 25.955 -18.784 1.00 51.97 81 ARG A O 1
ATOM 618 N N . GLN A 1 82 ? 8.121 25.472 -20.558 1.00 57.22 82 GLN A N 1
ATOM 619 C CA . GLN A 1 82 ? 8.754 26.775 -20.605 1.00 57.22 82 GLN A CA 1
ATOM 620 C C . GLN A 1 82 ? 7.724 27.748 -21.174 1.00 57.22 82 GLN A C 1
ATOM 622 O O . GLN A 1 82 ? 7.493 27.808 -22.381 1.00 57.22 82 GLN A O 1
ATOM 627 N N . ILE A 1 83 ? 7.044 28.472 -20.288 1.00 60.44 83 ILE A N 1
ATOM 628 C CA . ILE A 1 83 ? 6.128 29.533 -20.688 1.00 60.44 83 ILE A CA 1
ATOM 629 C C . ILE A 1 83 ? 7.001 30.701 -21.133 1.00 60.44 83 ILE A C 1
ATOM 631 O O . ILE A 1 83 ? 7.617 31.387 -20.319 1.00 60.44 83 ILE A O 1
ATOM 635 N N . ASN A 1 84 ? 7.101 30.901 -22.441 1.00 61.31 84 ASN A N 1
ATOM 636 C CA . ASN A 1 84 ? 7.851 32.017 -22.979 1.00 61.31 84 ASN A CA 1
ATOM 637 C C . ASN A 1 84 ? 7.017 33.295 -22.879 1.00 61.31 84 ASN A C 1
ATOM 639 O O . ASN A 1 84 ? 6.145 33.554 -23.704 1.00 61.31 84 ASN A O 1
ATOM 643 N N . LEU A 1 85 ? 7.285 34.088 -21.845 1.00 68.56 85 LEU A N 1
ATOM 644 C CA . LEU A 1 85 ? 6.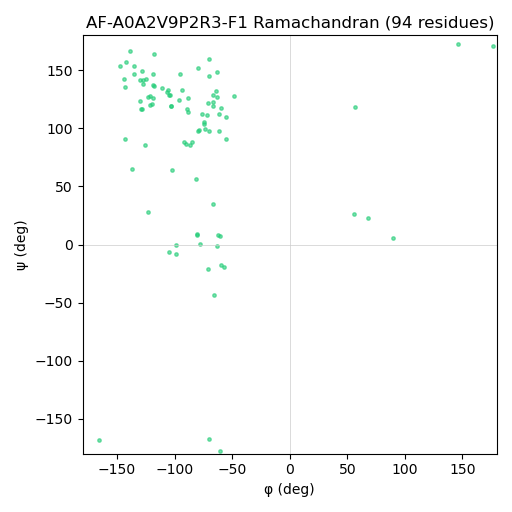610 35.364 -21.594 1.00 68.56 85 LEU A CA 1
ATOM 645 C C . LEU A 1 85 ? 7.182 36.516 -22.444 1.00 68.56 85 LEU A C 1
ATOM 647 O O . LEU A 1 85 ? 6.845 37.677 -22.222 1.00 68.56 85 LEU A O 1
ATOM 651 N N . THR A 1 86 ? 8.068 36.215 -23.398 1.00 66.00 86 THR A N 1
ATOM 652 C CA . THR A 1 86 ? 8.742 37.199 -24.250 1.00 66.00 86 THR A CA 1
ATOM 653 C C . THR A 1 86 ? 8.398 36.988 -25.723 1.00 66.00 86 THR A C 1
ATOM 655 O O . THR A 1 86 ? 7.920 35.934 -26.133 1.00 66.00 86 THR A O 1
ATOM 658 N N . ARG A 1 87 ? 8.669 37.998 -26.556 1.00 67.00 87 ARG A N 1
ATOM 659 C CA . ARG A 1 87 ? 8.403 37.942 -28.003 1.00 67.00 87 ARG A CA 1
ATOM 660 C C . ARG A 1 87 ? 9.436 37.148 -28.818 1.00 67.00 87 ARG A C 1
ATOM 662 O O . ARG A 1 87 ? 9.336 37.135 -30.043 1.00 67.00 87 ARG A O 1
ATOM 669 N N . PHE A 1 88 ? 10.455 36.576 -28.177 1.00 71.81 88 PHE A N 1
ATOM 670 C CA . PHE A 1 88 ? 11.567 35.895 -28.848 1.00 71.81 88 PHE A CA 1
ATOM 671 C C . PHE A 1 88 ? 11.442 34.387 -28.669 1.00 71.81 88 PHE A C 1
ATOM 673 O O . PHE A 1 88 ? 11.256 33.976 -27.537 1.00 71.81 88 PHE A O 1
ATOM 680 N N . PRO A 1 89 ? 11.553 33.555 -29.715 1.00 61.53 89 PRO A N 1
ATOM 681 C CA . PRO A 1 89 ? 11.339 32.111 -29.611 1.00 61.53 89 PRO A CA 1
ATOM 682 C C . PRO A 1 89 ? 12.355 31.421 -28.689 1.00 61.53 89 PRO A C 1
ATOM 684 O O . PRO A 1 89 ? 13.513 31.828 -28.603 1.00 61.53 89 PRO A O 1
ATOM 687 N N . LEU A 1 90 ? 11.917 30.345 -28.029 1.00 62.75 90 LEU A N 1
ATOM 688 C CA . LEU A 1 90 ? 12.793 29.474 -27.245 1.00 62.75 90 LEU A CA 1
ATOM 689 C C . LEU A 1 90 ? 13.761 28.752 -28.189 1.00 62.75 90 LEU A C 1
ATOM 691 O O . LEU A 1 90 ? 13.334 28.074 -29.123 1.00 62.75 90 LEU A O 1
ATOM 695 N N . PHE A 1 91 ? 15.061 28.921 -27.954 1.00 65.25 91 PHE A N 1
ATOM 696 C CA . PHE A 1 91 ? 16.111 28.282 -28.740 1.00 65.25 91 PHE A CA 1
ATOM 697 C C . PHE A 1 91 ? 16.444 26.923 -28.122 1.00 65.25 91 PHE A C 1
ATOM 699 O O . PHE A 1 91 ? 16.925 26.855 -26.991 1.00 65.25 91 PHE A O 1
ATOM 706 N N . PHE A 1 92 ? 16.200 25.844 -28.862 1.00 68.94 92 PHE A N 1
ATOM 707 C CA . PHE A 1 92 ? 16.639 24.509 -28.469 1.00 68.94 92 PHE A CA 1
ATOM 708 C C . PHE A 1 92 ? 17.970 24.206 -29.164 1.00 68.94 92 PHE A C 1
ATOM 710 O O . PHE A 1 92 ? 18.033 24.302 -30.392 1.00 68.94 92 PHE A O 1
ATOM 717 N N . PRO A 1 93 ? 19.044 23.865 -28.429 1.00 62.16 93 PRO A N 1
ATOM 718 C CA . PRO A 1 93 ? 20.277 23.423 -29.064 1.00 62.16 93 PRO A CA 1
ATOM 719 C C . PRO A 1 93 ? 20.026 22.118 -29.835 1.00 62.16 93 PRO A C 1
ATOM 721 O O . PRO A 1 93 ? 19.497 21.154 -29.279 1.00 62.16 93 PRO A O 1
ATOM 724 N N . GLU A 1 94 ? 20.391 22.101 -31.120 1.00 64.06 94 GLU A N 1
ATOM 725 C CA . GLU A 1 94 ? 20.323 20.921 -31.990 1.00 64.06 94 GLU A CA 1
ATOM 726 C C . GLU A 1 94 ? 21.198 19.809 -31.393 1.00 64.06 94 GLU A C 1
ATOM 728 O O . GLU A 1 94 ? 22.412 19.968 -31.258 1.00 64.06 94 GLU A O 1
ATOM 733 N N . LYS A 1 95 ? 20.588 18.679 -31.018 1.00 49.94 95 LYS A N 1
ATOM 734 C CA . LYS A 1 95 ? 21.333 17.449 -30.734 1.00 49.94 95 LYS A CA 1
ATOM 735 C C . LYS A 1 95 ? 21.482 16.679 -32.043 1.00 49.94 95 LYS A C 1
ATOM 737 O O . LYS A 1 95 ? 20.478 16.233 -32.594 1.00 49.94 95 LYS A O 1
ATOM 742 N N . ARG A 1 96 ? 22.719 16.558 -32.522 1.00 68.44 96 ARG A N 1
ATOM 743 C CA . ARG A 1 96 ? 23.108 15.585 -33.549 1.00 68.44 96 ARG A CA 1
ATOM 744 C C . ARG A 1 96 ? 23.556 14.287 -32.904 1.00 68.44 96 ARG A C 1
ATOM 746 O O . ARG A 1 96 ? 24.173 14.375 -31.818 1.00 68.44 96 ARG A O 1
#

Sequence (96 aa):
MDSFLYDLSRAGRLTGVGDVQQGKGIEITPYATGQTKQFYGAGSRAWQGAVGGEVTWKITPQLVTVLTVNTDFAETEVDTRQINLTRFPLFFPEKR

Radius of gyration: 27.06 Å; Cα contacts (8 Å, |Δi|>4): 83; chains: 1; bounding box: 68×50×56 Å

Mean predicted aligned error: 16.79 Å

Nearest PDB structures (foldseek):
  1vko-assembly1_A  TM=4.100E-01  e=1.763E+00  Caenorhabditis elegans
  7m30-assembly1_D  TM=4.127E-01  e=8.786E+00  Human betaherpesvirus 5
  6gyb-assembly1_b  TM=1.869E-01  e=9.369E+00  Xanthomonas citri pv. citri str. 306